Protein AF-A0AAP5Z3I8-F1 (afdb_monomer_lite)

Secondary structure (DSSP, 8-state):
--STT-SSPPP------TTSHHHHHHHIIIIIT-TTTS--TTHHHHHHHHHHHHHHHHHH---TTHHHHHHHHHHHHHHHHHHHHHT--HHHHHHHT-HHHHHHHHHHHHTTTT-HHHHHHHHHHHHHHT-EEEEEETTEEEEE--TT-SSS--TT--TT-EEEE-

Foldseek 3Di:
DPDPPDPDDDDDDQDDDPLALSVLVVLLCCQLQVVPVDPRPCVVVLCVVCVVVSVVCNVVSDCVCSVVSSVVSNVVSVVVVVVVVVVDPVVCVCVVVVPPNVVVVVVVVVVCPPPCVVVVVVVVVLVVQPWDWDDPPPQKIWTADDPPGPDPDDPPADNNTDIDGD

Radius of gyration: 27.54 Å; chains: 1; bounding box: 55×42×66 Å

pLDDT: mean 93.04, std 3.9, range [75.56, 98.31]

Sequence (166 aa):
LDRIGQNRDIDIHVPYLKGTSQAILARWFDEGLNAFAETCPTGRAVYDKYSDALIEILASGDTSTLDEIIEESAKLNKELKSQLEQGRDRLLEMHSNGGEKAQQIVAEIAGKDGDTNLVSFALSLFDTIGLNQDDKGENAIVVTPSEHMMVPSYPGLPYEGATITF

Structure (mmCIF, N/CA/C/O backbone):
data_AF-A0AAP5Z3I8-F1
#
_entry.id   AF-A0AAP5Z3I8-F1
#
loop_
_atom_site.group_PDB
_atom_site.id
_atom_site.type_symbol
_atom_site.label_atom_id
_atom_site.label_alt_id
_atom_site.label_comp_id
_atom_site.label_asym_id
_atom_site.label_entity_id
_atom_site.label_seq_id
_atom_site.pdbx_PDB_ins_code
_atom_site.Cartn_x
_atom_site.Cartn_y
_atom_site.Cartn_z
_atom_site.occupancy
_atom_site.B_iso_or_equiv
_atom_site.auth_seq_id
_atom_site.auth_comp_id
_atom_site.auth_asym_id
_atom_site.auth_atom_id
_atom_site.pdbx_PDB_model_num
ATOM 1 N N . LEU A 1 1 ? 1.072 -3.831 -0.791 1.00 84.00 1 LEU A N 1
ATOM 2 C CA . LEU A 1 1 ? -0.027 -4.214 -1.699 1.00 84.00 1 LEU A CA 1
ATOM 3 C C . LEU A 1 1 ? -0.864 -2.991 -2.025 1.00 84.00 1 LEU A C 1
ATOM 5 O O . LEU A 1 1 ? -1.013 -2.723 -3.202 1.00 84.00 1 LEU A O 1
ATOM 9 N N . ASP A 1 2 ? -1.288 -2.209 -1.025 1.00 90.75 2 ASP A N 1
ATOM 10 C CA . ASP A 1 2 ? -2.003 -0.938 -1.227 1.00 90.75 2 ASP A CA 1
ATOM 11 C C . ASP A 1 2 ? -1.121 0.134 -1.896 1.00 90.75 2 ASP A C 1
ATOM 13 O O . ASP A 1 2 ? -0.375 0.866 -1.243 1.00 90.75 2 ASP A O 1
ATOM 17 N N . ARG A 1 3 ? -1.091 0.109 -3.230 1.00 92.62 3 ARG A N 1
ATOM 18 C CA . ARG A 1 3 ? -0.355 1.022 -4.110 1.00 92.62 3 ARG A CA 1
ATOM 19 C C . ARG A 1 3 ? -1.107 1.134 -5.433 1.00 92.62 3 ARG A C 1
ATOM 21 O O . ARG A 1 3 ? -1.684 0.157 -5.904 1.00 92.62 3 ARG A O 1
ATOM 28 N N . ILE A 1 4 ? -1.027 2.298 -6.072 1.00 90.19 4 ILE A N 1
ATOM 29 C CA . ILE A 1 4 ? -1.514 2.484 -7.445 1.00 90.19 4 ILE A CA 1
ATOM 30 C C . ILE A 1 4 ? -0.780 1.504 -8.379 1.00 90.19 4 ILE A C 1
ATOM 32 O O . ILE A 1 4 ? 0.427 1.301 -8.235 1.00 90.19 4 ILE A O 1
ATOM 36 N N . GLY A 1 5 ? -1.511 0.896 -9.321 1.00 91.00 5 GLY A N 1
ATOM 37 C CA . GLY A 1 5 ? -0.972 -0.063 -10.296 1.00 91.00 5 GLY A CA 1
ATOM 38 C C . GLY A 1 5 ? -1.220 -1.541 -9.969 1.00 91.00 5 GLY A C 1
ATOM 39 O O . GLY A 1 5 ? -0.671 -2.408 -10.640 1.00 91.00 5 GLY A O 1
ATOM 40 N N . GLN A 1 6 ? -2.026 -1.855 -8.949 1.00 92.44 6 GLN A N 1
ATOM 41 C CA . GLN A 1 6 ? -2.523 -3.221 -8.746 1.00 92.44 6 GLN A CA 1
ATOM 42 C C . GLN A 1 6 ? -3.637 -3.561 -9.746 1.00 92.44 6 GLN A C 1
ATOM 44 O O . GLN A 1 6 ? -4.442 -2.709 -10.108 1.00 92.44 6 GLN A O 1
ATOM 49 N N . ASN A 1 7 ? -3.709 -4.832 -10.149 1.00 92.94 7 ASN A N 1
ATOM 50 C CA . ASN A 1 7 ? -4.704 -5.314 -11.117 1.00 92.94 7 ASN A CA 1
ATOM 51 C C . ASN A 1 7 ? -6.069 -5.640 -10.494 1.00 92.94 7 ASN A C 1
ATOM 53 O O . ASN A 1 7 ? -7.045 -5.822 -11.217 1.00 92.94 7 ASN A O 1
ATOM 57 N N . ARG A 1 8 ? -6.123 -5.822 -9.173 1.00 94.38 8 ARG A N 1
ATOM 58 C CA . ARG A 1 8 ? -7.314 -6.244 -8.430 1.00 94.38 8 ARG A CA 1
ATOM 59 C C . ARG A 1 8 ? -7.314 -5.608 -7.048 1.00 94.38 8 ARG A C 1
ATOM 61 O O . ARG A 1 8 ? -6.255 -5.211 -6.556 1.00 94.38 8 ARG A O 1
ATOM 68 N N . ASP A 1 9 ? -8.490 -5.597 -6.439 1.00 94.19 9 ASP A N 1
ATOM 69 C CA . ASP A 1 9 ? -8.661 -5.266 -5.030 1.00 94.19 9 ASP A CA 1
ATOM 70 C C . ASP A 1 9 ? -7.890 -6.248 -4.132 1.00 94.19 9 ASP A C 1
ATOM 72 O O . ASP A 1 9 ? -7.483 -7.339 -4.551 1.00 94.19 9 ASP A O 1
ATOM 76 N N . ILE A 1 10 ? -7.650 -5.829 -2.891 1.00 93.25 10 ILE A N 1
ATOM 77 C CA . ILE A 1 10 ? -6.856 -6.578 -1.919 1.00 93.25 10 ILE A CA 1
ATOM 78 C C . ILE A 1 10 ? -7.796 -7.306 -0.965 1.00 93.25 10 ILE A C 1
ATOM 80 O O . ILE A 1 10 ? -8.488 -6.677 -0.170 1.00 93.25 10 ILE A O 1
ATOM 84 N N . ASP A 1 11 ? -7.738 -8.634 -0.983 1.00 94.69 11 ASP A N 1
ATOM 85 C CA . ASP A 1 11 ? -8.387 -9.467 0.024 1.00 94.69 11 ASP A CA 1
ATOM 86 C C . ASP A 1 11 ? -7.446 -9.673 1.218 1.00 94.69 11 ASP A C 1
ATOM 88 O O . ASP A 1 11 ? -6.365 -10.260 1.092 1.00 94.69 11 ASP A O 1
ATOM 92 N N . ILE A 1 12 ? -7.849 -9.192 2.396 1.00 95.38 12 ILE A N 1
ATOM 93 C CA . ILE A 1 12 ? -7.096 -9.376 3.641 1.00 95.38 12 ILE A CA 1
ATOM 94 C C . ILE A 1 12 ? -7.777 -10.457 4.479 1.00 95.38 12 ILE A C 1
ATOM 96 O O . ILE A 1 12 ? -8.885 -10.281 4.979 1.00 95.38 12 ILE A O 1
ATOM 100 N N . HIS A 1 13 ? -7.085 -11.578 4.676 1.00 96.25 13 HIS A N 1
ATOM 101 C CA . HIS A 1 13 ? -7.525 -12.643 5.574 1.00 96.25 13 HIS A CA 1
ATOM 102 C C . HIS A 1 13 ? -6.783 -12.543 6.909 1.00 96.25 13 HIS A C 1
ATOM 104 O O . HIS A 1 13 ? -5.559 -12.666 6.946 1.00 96.25 13 HIS A O 1
ATOM 110 N N . VAL A 1 14 ? -7.524 -12.370 8.009 1.00 96.06 14 VAL A N 1
ATOM 111 C CA . VAL A 1 14 ? -6.965 -12.228 9.367 1.00 96.06 14 VAL A CA 1
ATOM 112 C C . VAL A 1 14 ? -7.370 -13.430 10.236 1.00 96.06 14 VAL A C 1
ATOM 114 O O . VAL A 1 14 ? -8.315 -13.340 11.019 1.00 96.06 14 VAL A O 1
ATOM 117 N N . PRO A 1 15 ? -6.717 -14.601 10.099 1.00 96.44 15 PRO A N 1
ATOM 118 C CA . PRO A 1 15 ? -6.993 -15.744 10.961 1.00 96.44 15 PRO A CA 1
ATOM 119 C C . PRO A 1 15 ? -6.397 -15.528 12.358 1.00 96.44 15 PRO A C 1
ATOM 121 O O . PRO A 1 15 ? -5.208 -15.248 12.502 1.00 96.44 15 PRO A O 1
ATOM 124 N N . TYR A 1 16 ? -7.204 -15.719 13.401 1.00 96.00 16 TYR A N 1
ATOM 125 C CA . TYR A 1 16 ? -6.759 -15.626 14.792 1.00 96.00 16 TYR A CA 1
ATOM 126 C C . TYR A 1 16 ? -7.391 -16.711 15.670 1.00 96.00 16 TYR A C 1
ATOM 128 O O . TYR A 1 16 ? -8.458 -17.256 15.377 1.00 96.00 16 TYR A O 1
ATOM 136 N N . LEU A 1 17 ? -6.724 -17.028 16.781 1.00 96.00 17 LEU A N 1
ATOM 137 C CA . LEU A 1 17 ? -7.223 -17.981 17.770 1.00 96.00 17 LEU A CA 1
ATOM 138 C C . LEU A 1 17 ? -8.256 -17.313 18.682 1.00 96.00 17 LEU A C 1
ATOM 140 O O . LEU A 1 17 ? -8.002 -16.247 19.250 1.00 96.00 17 LEU A O 1
ATOM 144 N N . LYS A 1 18 ? -9.412 -17.961 18.857 1.00 92.31 18 LYS A N 1
ATOM 145 C CA . LYS A 1 18 ? -10.475 -17.486 19.755 1.00 92.31 18 LYS A CA 1
ATOM 146 C C . LYS A 1 18 ? -9.972 -17.403 21.200 1.00 92.31 18 LYS A C 1
ATOM 148 O O . LYS A 1 18 ? -9.233 -18.275 21.642 1.00 92.31 18 LYS A O 1
ATOM 153 N N . GLY A 1 19 ? -10.408 -16.372 21.925 1.00 89.44 19 GLY A N 1
ATOM 154 C CA . GLY A 1 19 ? -10.068 -16.178 23.341 1.00 89.44 19 GLY A CA 1
ATOM 155 C C . GLY A 1 19 ? -8.613 -15.780 23.605 1.00 89.44 19 GLY A C 1
ATOM 156 O O . GLY A 1 19 ? -8.137 -15.944 24.721 1.00 89.44 19 GLY A O 1
ATOM 157 N N . THR A 1 20 ? -7.894 -15.290 22.592 1.00 93.44 20 THR A N 1
ATOM 158 C CA . THR A 1 20 ? -6.508 -14.823 22.740 1.00 93.44 20 THR A CA 1
ATOM 159 C C . THR A 1 20 ? -6.408 -13.312 22.578 1.00 93.44 20 THR A C 1
ATOM 161 O O . THR A 1 20 ? -7.282 -12.682 21.981 1.00 93.44 20 THR A O 1
ATOM 164 N N . SER A 1 21 ? -5.291 -12.732 23.016 1.00 94.81 21 SER A N 1
ATOM 165 C CA . SER A 1 21 ? -4.968 -11.318 22.799 1.00 94.81 21 SER A CA 1
ATOM 166 C C . SER A 1 21 ? -4.999 -10.926 21.311 1.00 94.81 21 SER A C 1
ATOM 168 O O . SER A 1 21 ? -5.347 -9.799 20.983 1.00 94.81 21 SER A O 1
ATOM 170 N N . GLN A 1 22 ? -4.722 -11.864 20.393 1.00 95.38 22 GLN A N 1
ATOM 171 C CA . GLN A 1 22 ? -4.843 -11.634 18.947 1.00 95.38 22 GLN A CA 1
ATOM 172 C C . GLN A 1 22 ? -6.299 -11.422 18.510 1.00 95.38 22 GLN A C 1
ATOM 174 O O . GLN A 1 22 ? -6.550 -10.585 17.653 1.00 95.38 22 GLN A O 1
ATOM 179 N N . ALA A 1 23 ? -7.263 -12.124 19.117 1.00 95.88 23 ALA A N 1
ATOM 180 C CA . ALA A 1 23 ? -8.685 -11.897 18.847 1.00 95.88 23 ALA A CA 1
ATOM 181 C C . ALA A 1 23 ? -9.133 -10.504 19.310 1.00 95.88 23 ALA A C 1
ATOM 183 O O . ALA A 1 23 ? -9.889 -9.836 18.612 1.00 95.88 23 ALA A O 1
ATOM 184 N N . ILE A 1 24 ? -8.638 -10.060 20.468 1.00 96.56 24 ILE A N 1
ATOM 185 C CA . ILE A 1 24 ? -8.925 -8.734 21.031 1.00 96.56 24 ILE A CA 1
ATOM 186 C C . ILE A 1 24 ? -8.343 -7.640 20.127 1.00 96.56 24 ILE A C 1
ATOM 188 O O . ILE A 1 24 ? -9.052 -6.711 19.748 1.00 96.56 24 ILE A O 1
ATOM 192 N N . LEU A 1 25 ? -7.075 -7.781 19.721 1.00 96.69 25 LEU A N 1
ATOM 193 C CA . LEU A 1 25 ? -6.428 -6.846 18.799 1.00 96.69 25 LEU A CA 1
ATOM 194 C C . LEU A 1 25 ? -7.112 -6.815 17.435 1.00 96.69 25 LEU A C 1
ATOM 196 O O . LEU A 1 25 ? -7.328 -5.730 16.910 1.00 96.69 25 LEU A O 1
ATOM 200 N N . ALA A 1 26 ? -7.471 -7.972 16.872 1.00 97.12 26 ALA A N 1
ATOM 201 C CA . ALA A 1 26 ? -8.159 -8.038 15.586 1.00 97.12 26 ALA A CA 1
ATOM 202 C C . ALA A 1 26 ? -9.468 -7.239 15.618 1.00 97.12 26 ALA A C 1
ATOM 204 O O . ALA A 1 26 ? -9.686 -6.408 14.741 1.00 97.12 26 ALA A O 1
ATOM 205 N N . ARG A 1 27 ? -10.278 -7.416 16.672 1.00 97.00 27 ARG A N 1
ATOM 206 C CA . ARG A 1 27 ? -11.498 -6.625 16.874 1.00 97.00 27 ARG A CA 1
ATOM 207 C C . ARG A 1 27 ? -11.208 -5.136 17.006 1.00 97.00 27 ARG A C 1
ATOM 209 O O . ARG A 1 27 ? -11.843 -4.335 16.339 1.00 97.00 27 ARG A O 1
ATOM 216 N N . TRP A 1 28 ? -10.236 -4.744 17.827 1.00 97.56 28 TRP A N 1
ATOM 217 C CA . TRP A 1 28 ? -9.943 -3.324 18.036 1.00 97.56 28 TRP A CA 1
ATOM 218 C C . TRP A 1 28 ? -9.377 -2.632 16.782 1.00 97.56 28 TRP A C 1
ATOM 220 O O . TRP A 1 28 ? -9.782 -1.514 16.461 1.00 97.56 28 TRP A O 1
ATOM 230 N N . PHE A 1 29 ? -8.495 -3.299 16.030 1.00 97.38 29 PHE A N 1
ATOM 231 C CA . PHE A 1 29 ? -7.983 -2.786 14.755 1.00 97.38 29 PHE A CA 1
ATOM 232 C C . PHE A 1 29 ? -9.077 -2.650 13.691 1.00 97.38 29 PHE A C 1
ATOM 234 O O . PHE A 1 29 ? -9.048 -1.692 12.919 1.00 97.38 29 PHE A O 1
ATOM 241 N N . ASP A 1 30 ? -10.031 -3.576 13.646 1.00 97.31 30 ASP A N 1
ATOM 242 C CA . ASP A 1 30 ? -11.130 -3.542 12.682 1.00 97.31 30 ASP A CA 1
ATOM 243 C C . ASP A 1 30 ? -12.240 -2.576 13.123 1.00 97.31 30 ASP A C 1
ATOM 245 O O . ASP A 1 30 ? -12.444 -1.521 12.531 1.00 97.31 30 ASP A O 1
ATOM 249 N N . GLU A 1 31 ? -12.899 -2.868 14.238 1.00 97.56 31 GLU A N 1
ATOM 250 C CA . GLU A 1 31 ? -14.090 -2.158 14.706 1.00 97.56 31 GLU A CA 1
ATOM 251 C C . GLU A 1 31 ? -13.751 -0.763 15.264 1.00 97.56 31 GLU A C 1
ATOM 253 O O . GLU A 1 31 ? -14.500 0.193 15.064 1.00 97.56 31 GLU A O 1
ATOM 258 N N . GLY A 1 32 ? -12.609 -0.625 15.947 1.00 96.94 32 GLY A N 1
ATOM 259 C CA . GLY A 1 32 ? -12.179 0.639 16.552 1.00 96.94 32 GLY A CA 1
ATOM 260 C C . GLY A 1 32 ? -11.468 1.568 15.566 1.00 96.94 32 GLY A C 1
ATOM 261 O O . GLY A 1 32 ? -11.699 2.779 15.550 1.00 96.94 32 GLY A O 1
ATOM 262 N N . LEU A 1 33 ? -10.587 1.019 14.726 1.00 96.81 33 LEU A N 1
ATOM 263 C CA . LEU A 1 33 ? -9.723 1.817 13.848 1.00 96.81 33 LEU A CA 1
ATOM 264 C C . LEU A 1 33 ? -10.084 1.747 12.359 1.00 96.81 33 LEU A C 1
ATOM 266 O O . LEU A 1 33 ? -9.684 2.646 11.608 1.00 96.81 33 LEU A O 1
ATOM 270 N N . ASN A 1 34 ? -10.838 0.731 11.933 1.00 95.94 34 ASN A N 1
ATOM 271 C CA . ASN A 1 34 ? -11.026 0.353 10.532 1.00 95.94 34 ASN A CA 1
ATOM 272 C C . ASN A 1 34 ? -9.691 0.260 9.769 1.00 95.94 34 ASN A C 1
ATOM 274 O O . ASN A 1 34 ? -9.542 0.778 8.663 1.00 95.94 34 ASN A O 1
ATOM 278 N N . ALA A 1 35 ? -8.676 -0.324 10.412 1.00 95.44 35 ALA A N 1
ATOM 279 C CA . ALA A 1 35 ? -7.293 -0.294 9.940 1.00 95.44 35 ALA A CA 1
ATOM 280 C C . ALA A 1 35 ? -6.980 -1.336 8.855 1.00 95.44 35 ALA A C 1
ATOM 282 O O . ALA A 1 35 ? -5.915 -1.271 8.244 1.00 95.44 35 ALA A O 1
ATOM 283 N N . PHE A 1 36 ? -7.873 -2.306 8.630 1.00 94.94 36 PHE A N 1
ATOM 284 C CA . PHE A 1 36 ? -7.7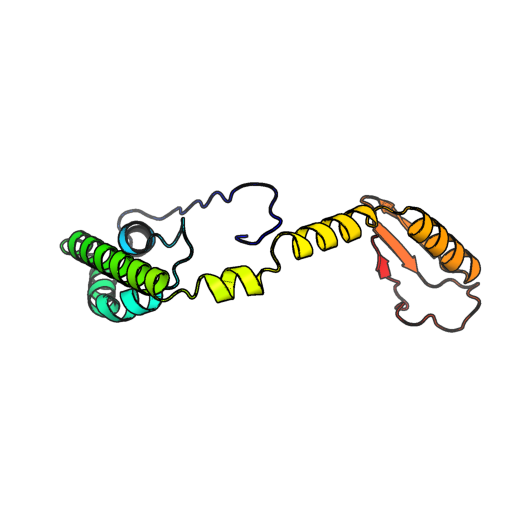07 -3.301 7.570 1.00 94.94 36 PHE A CA 1
ATOM 285 C C . PHE A 1 36 ? -8.281 -2.821 6.236 1.00 94.94 36 PHE A C 1
ATOM 287 O O . PHE A 1 36 ? -7.641 -3.007 5.206 1.00 94.94 36 PHE A O 1
ATOM 294 N N . ALA A 1 37 ? -9.464 -2.201 6.245 1.00 92.81 37 ALA A N 1
ATOM 295 C CA . ALA A 1 37 ? -10.129 -1.772 5.016 1.00 92.81 37 ALA A CA 1
ATOM 296 C C . ALA A 1 37 ? -9.685 -0.381 4.537 1.00 92.81 37 ALA A C 1
ATOM 298 O O . ALA A 1 37 ? -9.796 -0.077 3.351 1.00 92.81 37 ALA A O 1
ATOM 299 N N . GLU A 1 38 ? -9.188 0.471 5.437 1.00 91.56 38 GLU A N 1
ATOM 300 C CA . GLU A 1 38 ? -8.795 1.841 5.116 1.00 91.56 38 GLU A CA 1
ATOM 301 C C . GLU A 1 38 ? -7.386 2.171 5.606 1.00 91.56 38 GLU A C 1
ATOM 303 O O . GLU A 1 38 ? -6.877 1.624 6.587 1.00 91.56 38 GLU A O 1
ATOM 308 N N . THR A 1 39 ? -6.778 3.175 4.970 1.00 88.50 39 THR A N 1
ATOM 309 C CA . THR A 1 39 ? -5.611 3.832 5.560 1.00 88.50 39 THR A CA 1
ATOM 310 C C . THR A 1 39 ? -6.004 4.468 6.899 1.00 88.50 39 THR A C 1
ATOM 312 O O . THR A 1 39 ? -7.042 5.120 7.028 1.00 88.50 39 THR A O 1
ATOM 315 N N . CYS A 1 40 ? -5.173 4.268 7.925 1.00 87.69 40 CYS A N 1
ATOM 316 C CA . CYS A 1 40 ? -5.466 4.686 9.298 1.00 87.69 40 CYS A CA 1
ATOM 317 C C . CYS A 1 40 ? -4.493 5.785 9.778 1.00 87.69 40 CYS A C 1
ATOM 319 O O . CYS A 1 40 ? -3.642 5.531 10.635 1.00 87.69 40 CYS A O 1
ATOM 321 N N . PRO A 1 41 ? -4.579 7.023 9.246 1.00 90.56 41 PRO A N 1
ATOM 322 C CA . PRO A 1 41 ? -3.672 8.114 9.627 1.00 90.56 41 PRO A CA 1
ATOM 323 C C . PRO A 1 41 ? -3.862 8.572 11.084 1.00 90.56 41 PRO A C 1
ATOM 325 O O . PRO A 1 41 ? -2.976 9.178 11.679 1.00 90.56 41 PRO A O 1
ATOM 328 N N . THR A 1 42 ? -5.015 8.263 11.671 1.00 94.81 42 THR A N 1
ATOM 329 C CA . THR A 1 42 ? -5.444 8.614 13.031 1.00 94.81 42 THR A CA 1
ATOM 330 C C . THR A 1 42 ? -5.101 7.544 14.066 1.00 94.81 42 THR A C 1
ATOM 332 O O . THR A 1 42 ? -5.188 7.811 15.266 1.00 94.81 42 THR A O 1
ATOM 335 N N . GLY A 1 43 ? -4.687 6.347 13.631 1.00 93.88 43 GLY A N 1
ATOM 336 C CA . GLY A 1 43 ? -4.523 5.181 14.501 1.00 93.88 43 GLY A CA 1
ATOM 337 C C . GLY A 1 43 ? -3.575 5.424 15.670 1.00 93.88 43 GLY A C 1
ATOM 338 O O . GLY A 1 43 ? -3.854 4.987 16.782 1.00 93.88 43 GLY A O 1
ATOM 339 N N . ARG A 1 44 ? -2.502 6.198 15.460 1.00 94.44 44 ARG A N 1
ATOM 340 C CA . ARG A 1 44 ? -1.557 6.532 16.533 1.00 94.44 44 ARG A CA 1
ATOM 341 C C . ARG A 1 44 ? -2.188 7.385 17.634 1.00 94.44 44 ARG A C 1
ATOM 343 O O . ARG A 1 44 ? -1.993 7.084 18.801 1.00 94.44 44 ARG A O 1
ATOM 350 N N . ALA A 1 45 ? -2.959 8.407 17.273 1.00 96.06 45 ALA A N 1
ATOM 351 C CA . ALA A 1 45 ? -3.603 9.284 18.248 1.00 96.06 45 ALA A CA 1
ATOM 352 C C . ALA A 1 45 ? -4.686 8.547 19.053 1.00 96.06 45 ALA A C 1
ATOM 354 O O . ALA A 1 45 ? -4.832 8.776 20.252 1.00 96.06 45 ALA A O 1
ATOM 355 N N . VAL A 1 46 ? -5.425 7.640 18.404 1.00 97.25 46 VAL A N 1
ATOM 356 C CA . VAL A 1 46 ? -6.398 6.779 19.092 1.00 97.25 46 VAL A CA 1
ATOM 357 C C . VAL A 1 46 ? -5.679 5.796 20.017 1.00 97.25 46 VAL A C 1
ATOM 359 O O . VAL A 1 46 ? -6.068 5.659 21.175 1.00 97.25 46 VAL A O 1
ATOM 362 N N . TYR A 1 47 ? -4.597 5.173 19.541 1.00 96.44 47 TYR A N 1
ATOM 363 C CA . TYR A 1 47 ? -3.755 4.293 20.348 1.00 96.44 47 TYR A CA 1
ATOM 364 C C . TYR A 1 47 ? -3.218 5.010 21.586 1.00 96.44 47 TYR A C 1
ATOM 366 O O . TYR A 1 47 ? -3.457 4.538 22.685 1.00 96.44 47 TYR A O 1
ATOM 374 N N . ASP A 1 48 ? -2.578 6.172 21.438 1.00 97.00 48 ASP A N 1
ATOM 375 C CA . ASP A 1 48 ? -1.979 6.899 22.565 1.00 97.00 48 ASP A CA 1
ATOM 376 C C . ASP A 1 48 ? -3.017 7.277 23.647 1.00 97.00 48 ASP A C 1
ATOM 378 O O . ASP A 1 48 ? -2.657 7.459 24.807 1.00 97.00 48 ASP A O 1
ATOM 382 N N .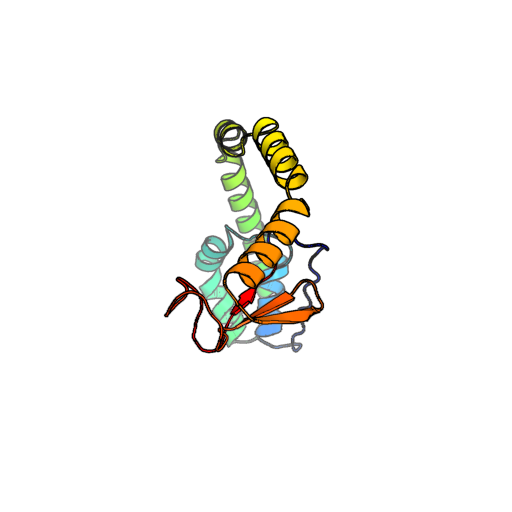 LYS A 1 49 ? -4.308 7.386 23.293 1.00 97.25 49 LYS A N 1
ATOM 383 C CA . LYS A 1 49 ? -5.387 7.664 24.252 1.00 97.25 49 LYS A CA 1
ATOM 384 C C . LYS A 1 49 ? -5.914 6.413 24.961 1.00 97.25 49 LYS A C 1
ATOM 386 O O . LYS A 1 49 ? -6.251 6.493 26.139 1.00 97.25 49 LYS A O 1
ATOM 391 N N . TYR A 1 50 ? -6.047 5.292 24.251 1.00 96.88 50 TYR A N 1
ATOM 392 C CA . TYR A 1 50 ? -6.713 4.084 24.762 1.00 96.88 50 TYR A CA 1
ATOM 393 C C . TYR A 1 50 ? -5.751 2.913 25.038 1.00 96.88 50 TYR A C 1
ATOM 395 O O . TYR A 1 50 ? -6.197 1.864 25.503 1.00 96.88 50 TYR A O 1
ATOM 403 N N . SER A 1 51 ? -4.444 3.070 24.791 1.00 95.12 51 SER A N 1
ATOM 404 C CA . SER A 1 51 ? -3.447 1.996 24.898 1.00 95.12 51 SER A CA 1
ATOM 405 C C . SER A 1 51 ? -3.372 1.389 26.286 1.00 95.12 51 SER A C 1
ATOM 407 O O . SER A 1 51 ? -3.264 0.175 26.391 1.00 95.12 51 SER A O 1
ATOM 409 N N . ASP A 1 52 ? -3.444 2.199 27.340 1.00 96.31 52 ASP A N 1
ATOM 410 C CA . ASP A 1 52 ? -3.277 1.709 28.711 1.00 96.31 52 ASP A CA 1
ATOM 411 C C . ASP A 1 52 ? -4.416 0.752 29.091 1.00 96.31 52 ASP A C 1
ATOM 413 O O . ASP A 1 52 ? -4.166 -0.370 29.533 1.00 96.31 52 ASP A O 1
ATOM 417 N N . ALA A 1 53 ? -5.661 1.150 28.808 1.00 95.38 53 ALA A N 1
ATOM 418 C CA . ALA A 1 53 ? -6.840 0.310 29.012 1.00 95.38 53 ALA A CA 1
ATOM 419 C C . ALA A 1 53 ? -6.816 -0.934 28.111 1.00 95.38 53 ALA A C 1
ATOM 421 O O . ALA A 1 53 ? -7.106 -2.042 28.560 1.00 95.38 53 ALA A O 1
ATOM 422 N N . LEU A 1 54 ? -6.419 -0.780 26.842 1.00 95.62 54 LEU A N 1
ATOM 423 C CA . LEU A 1 54 ? -6.300 -1.908 25.921 1.00 95.62 54 LEU A CA 1
ATOM 424 C C . LEU A 1 54 ? -5.244 -2.915 26.403 1.00 95.62 54 LEU A C 1
ATOM 426 O O . LEU A 1 54 ? -5.499 -4.115 26.386 1.00 95.62 54 LEU A O 1
ATOM 430 N N . ILE A 1 55 ? -4.078 -2.457 26.864 1.00 96.12 55 ILE A N 1
ATOM 431 C CA . ILE A 1 55 ? -3.008 -3.320 27.383 1.00 96.12 55 ILE A CA 1
ATOM 432 C C . ILE A 1 55 ? -3.481 -4.097 28.617 1.00 96.12 55 ILE A C 1
ATOM 434 O O . ILE A 1 55 ? -3.165 -5.282 28.735 1.00 96.12 55 ILE A O 1
ATOM 438 N N . GLU A 1 56 ? -4.269 -3.484 29.501 1.00 95.62 56 GLU A N 1
ATOM 439 C CA . GLU A 1 56 ? -4.856 -4.168 30.660 1.00 95.62 56 GLU A CA 1
ATOM 440 C C . GLU A 1 56 ? -5.817 -5.297 30.244 1.00 95.62 56 GLU A C 1
ATOM 442 O O . GLU A 1 56 ? -5.722 -6.415 30.760 1.00 95.62 56 GLU A O 1
ATOM 447 N N . ILE A 1 57 ? -6.676 -5.054 29.249 1.00 95.31 57 ILE A N 1
ATOM 448 C CA . ILE A 1 57 ? -7.559 -6.073 28.652 1.00 95.31 57 ILE A CA 1
ATOM 449 C C . ILE A 1 57 ? -6.719 -7.201 28.030 1.00 95.31 57 ILE A C 1
ATOM 451 O O . ILE A 1 57 ? -7.000 -8.382 28.236 1.00 95.31 57 ILE A O 1
ATOM 455 N N . LEU A 1 58 ? -5.651 -6.869 27.295 1.00 95.00 58 LEU A N 1
ATOM 456 C CA . LEU A 1 58 ? -4.780 -7.868 26.663 1.00 95.00 58 LEU A CA 1
ATOM 457 C C . LEU A 1 58 ? -4.027 -8.730 27.682 1.00 95.00 58 LEU A C 1
ATOM 459 O O . LEU A 1 58 ? -3.790 -9.908 27.402 1.00 95.00 58 LEU A O 1
ATOM 463 N N . ALA A 1 59 ? -3.632 -8.149 28.819 1.00 94.12 59 ALA A N 1
ATOM 464 C CA . ALA A 1 59 ? -2.880 -8.822 29.874 1.00 94.12 59 ALA A CA 1
ATOM 465 C C . ALA A 1 59 ? -3.772 -9.680 30.781 1.00 94.12 59 ALA A C 1
ATOM 467 O O . ALA A 1 59 ? -3.374 -10.778 31.171 1.00 94.12 59 ALA A O 1
ATOM 468 N N . SER A 1 60 ? -4.968 -9.191 31.115 1.00 92.88 60 SER A N 1
ATOM 469 C CA . SER A 1 60 ? -5.934 -9.910 31.952 1.00 92.88 60 SER A CA 1
ATOM 470 C C . SER A 1 60 ? -6.725 -10.963 31.173 1.00 92.88 60 SER A C 1
ATOM 472 O O . SER A 1 60 ? -7.123 -11.980 31.740 1.00 92.88 60 SER A O 1
ATOM 474 N N . GLY A 1 61 ? -6.959 -10.727 29.878 1.00 89.25 61 GLY A N 1
ATOM 475 C CA . GLY A 1 61 ? -7.893 -11.500 29.063 1.00 89.25 61 GLY A CA 1
ATOM 476 C C . GLY A 1 61 ? -9.366 -11.238 29.400 1.00 89.25 61 GLY A C 1
ATOM 477 O O . GLY A 1 61 ? -10.234 -11.879 28.805 1.00 89.25 61 GLY A O 1
ATOM 478 N N . ASP A 1 62 ? -9.663 -10.319 30.327 1.00 91.75 62 ASP A N 1
ATOM 479 C CA . ASP A 1 62 ? -11.031 -9.903 30.621 1.00 91.75 62 ASP A CA 1
ATOM 480 C C . ASP A 1 62 ? -11.514 -8.936 29.539 1.00 91.75 62 ASP A C 1
ATOM 482 O O . ASP A 1 62 ? -10.929 -7.883 29.311 1.00 91.75 62 ASP A O 1
ATOM 486 N N . THR A 1 63 ? -12.595 -9.312 28.861 1.00 91.81 63 THR A N 1
ATOM 487 C CA . THR A 1 63 ? -13.171 -8.559 27.737 1.00 91.81 63 THR A CA 1
ATOM 488 C C . THR A 1 63 ? -14.412 -7.766 28.134 1.00 91.81 63 THR A C 1
ATOM 490 O O . THR A 1 63 ? -15.067 -7.197 27.266 1.00 91.81 63 THR A O 1
ATOM 493 N N . SER A 1 64 ? -14.725 -7.692 29.432 1.00 93.88 64 SER A N 1
ATOM 494 C CA . SER A 1 64 ? -15.898 -6.994 29.969 1.00 93.88 64 SER A CA 1
ATOM 495 C C . SER A 1 64 ? -16.016 -5.532 29.519 1.00 93.88 64 SER A C 1
ATOM 497 O O . SER A 1 64 ? -17.122 -5.062 29.269 1.00 93.88 64 SER A O 1
ATOM 499 N N . THR A 1 65 ? -14.889 -4.836 29.360 1.00 94.50 65 THR A N 1
ATOM 500 C CA . THR A 1 65 ? -14.812 -3.427 28.930 1.00 94.50 65 THR A CA 1
ATOM 501 C C . THR A 1 65 ? -14.371 -3.254 27.472 1.00 94.50 65 THR A C 1
ATOM 503 O O . THR A 1 65 ? -14.233 -2.128 26.995 1.00 94.50 6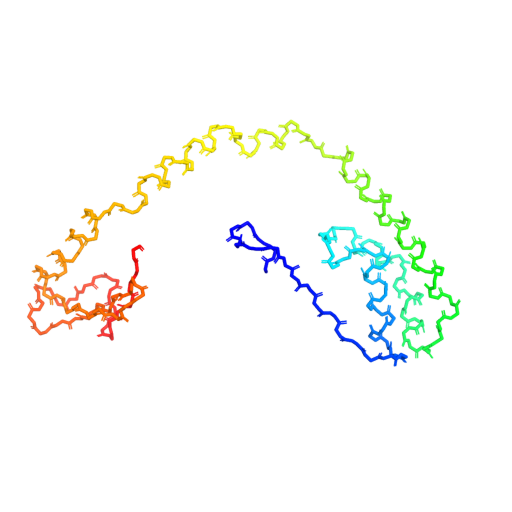5 THR A O 1
ATOM 506 N N . LEU A 1 66 ? -14.148 -4.349 26.733 1.00 95.81 66 LEU A N 1
ATOM 507 C CA . LEU A 1 66 ? -13.610 -4.292 25.371 1.00 95.81 66 LEU A CA 1
ATOM 508 C C . LEU A 1 66 ? -14.540 -3.546 24.410 1.00 95.81 66 LEU A C 1
ATOM 510 O O . LEU A 1 66 ? -14.069 -2.711 23.642 1.00 95.81 66 LEU A O 1
ATOM 514 N N . ASP A 1 67 ? -15.841 -3.832 24.459 1.00 97.56 67 ASP A N 1
ATOM 515 C CA . ASP A 1 67 ? -16.811 -3.212 23.551 1.00 97.56 67 ASP A CA 1
ATOM 516 C C . ASP A 1 67 ? -16.902 -1.691 23.784 1.00 97.56 67 ASP A C 1
ATOM 518 O O . ASP A 1 67 ? -16.927 -0.925 22.825 1.00 97.56 67 ASP A O 1
ATOM 522 N N . GLU A 1 68 ? -16.817 -1.237 25.039 1.00 97.19 68 GLU A N 1
ATOM 523 C CA . GLU A 1 68 ? -16.777 0.193 25.382 1.00 97.19 68 GLU A CA 1
ATOM 524 C C . GLU A 1 68 ? -15.521 0.877 24.817 1.00 97.19 68 GLU A C 1
ATOM 526 O O . GLU A 1 68 ? -15.606 1.939 24.194 1.00 97.19 68 GLU A O 1
ATOM 531 N N . ILE A 1 69 ? -14.348 0.250 24.970 1.00 97.25 69 ILE A N 1
ATOM 532 C CA . ILE A 1 69 ? -13.093 0.773 24.411 1.00 97.25 69 ILE A CA 1
ATOM 533 C C . ILE A 1 69 ? -13.145 0.819 22.882 1.00 97.25 69 ILE A C 1
ATOM 535 O O . ILE A 1 69 ? -12.649 1.781 22.290 1.00 97.25 69 ILE A O 1
ATOM 539 N N . ILE A 1 70 ? -13.741 -0.183 22.232 1.00 98.31 70 ILE A N 1
ATOM 540 C CA . ILE A 1 70 ? -13.924 -0.213 20.777 1.00 98.31 70 ILE A CA 1
ATOM 541 C C . ILE A 1 70 ? -14.830 0.936 20.325 1.00 98.31 70 ILE A C 1
ATOM 543 O O . ILE A 1 70 ? -14.440 1.686 19.429 1.00 98.31 70 ILE A O 1
ATOM 547 N N . GLU A 1 71 ? -15.991 1.119 20.956 1.00 98.31 71 GLU A N 1
ATOM 548 C CA . GLU A 1 71 ? -16.939 2.183 20.606 1.00 98.31 71 GLU A CA 1
ATOM 549 C C . GLU A 1 71 ? -16.324 3.579 20.770 1.00 98.31 71 GLU A C 1
ATOM 551 O O . GLU A 1 71 ? -16.411 4.424 19.872 1.00 98.31 71 GLU A O 1
ATOM 556 N N . GLU A 1 72 ? -15.637 3.819 21.887 1.00 98.06 72 GLU A N 1
ATOM 557 C CA . GLU A 1 72 ? -14.977 5.096 22.154 1.00 98.06 72 GLU A CA 1
ATOM 558 C C . GLU A 1 72 ? -13.780 5.338 21.218 1.00 98.06 72 GLU A C 1
ATOM 560 O O . GLU A 1 72 ? -13.580 6.461 20.735 1.00 98.06 72 GLU A O 1
ATOM 565 N N . SER A 1 73 ? -13.032 4.283 20.877 1.00 98.00 73 SER A N 1
ATOM 566 C CA . SER A 1 73 ? -11.968 4.342 19.866 1.00 98.00 73 SER A CA 1
ATOM 567 C C . SER A 1 73 ? -12.528 4.688 18.486 1.00 98.00 73 SER A C 1
ATOM 569 O O . SER A 1 73 ? -12.009 5.595 17.835 1.00 98.00 73 SER A O 1
ATOM 571 N N . ALA A 1 74 ? -13.621 4.043 18.066 1.00 98.00 74 ALA A N 1
ATOM 572 C CA . ALA A 1 74 ? -14.285 4.291 16.787 1.00 98.00 74 ALA A CA 1
ATOM 573 C C . ALA A 1 74 ? -14.817 5.724 16.684 1.00 98.00 74 ALA A C 1
ATOM 575 O O . ALA A 1 74 ? -14.658 6.394 15.658 1.00 98.00 74 ALA A O 1
ATOM 576 N N . LYS A 1 75 ? -15.402 6.232 17.771 1.00 98.19 75 LYS A N 1
ATOM 577 C CA . LYS A 1 75 ? -15.891 7.608 17.859 1.00 98.19 75 LYS A CA 1
ATOM 578 C C . LYS A 1 75 ? -14.759 8.622 17.722 1.00 98.19 75 LYS A C 1
ATOM 580 O O . LYS A 1 75 ? -14.876 9.550 16.921 1.00 98.19 75 LYS A O 1
ATOM 585 N N . LEU A 1 76 ? -13.655 8.433 18.449 1.00 97.88 76 LEU A N 1
ATOM 586 C CA . LEU A 1 76 ? -12.488 9.308 18.325 1.00 97.88 76 LEU A CA 1
ATOM 587 C C . LEU A 1 76 ? -11.862 9.217 16.931 1.00 97.88 76 LEU A C 1
ATOM 589 O O . LEU A 1 76 ? -11.528 10.241 16.342 1.00 97.88 76 LEU A O 1
ATOM 593 N N . ASN A 1 77 ? -11.726 8.008 16.393 1.00 97.38 77 ASN A N 1
ATOM 594 C CA . ASN A 1 77 ? -11.196 7.778 15.058 1.00 97.38 77 ASN A CA 1
ATOM 595 C C . ASN A 1 77 ? -11.998 8.553 14.001 1.00 97.38 77 ASN A C 1
ATOM 597 O O . ASN A 1 77 ? -11.425 9.280 13.190 1.00 97.38 77 ASN A O 1
ATOM 601 N N . LYS A 1 78 ? -13.333 8.463 14.055 1.00 96.19 78 LYS A N 1
ATOM 602 C CA . LYS A 1 78 ? -14.238 9.188 13.155 1.00 96.19 78 LYS A CA 1
ATOM 603 C C . LYS A 1 78 ? -14.107 10.705 13.292 1.00 96.19 78 LYS A C 1
ATOM 605 O O . LYS A 1 78 ? -14.075 11.404 12.280 1.00 96.19 78 LYS A O 1
ATOM 610 N N . GLU A 1 79 ? -14.017 11.205 14.520 1.00 96.88 79 GLU A N 1
ATOM 611 C CA . GLU A 1 79 ? -13.839 12.633 14.789 1.00 96.88 79 GLU A CA 1
ATOM 612 C C . GLU A 1 79 ? -12.518 13.150 14.206 1.00 96.88 79 GLU A C 1
ATOM 614 O O . GLU A 1 79 ? -12.507 14.115 13.443 1.00 96.88 79 GLU A O 1
ATOM 619 N N . LEU A 1 80 ? -11.407 12.460 14.476 1.00 96.06 80 LEU A N 1
ATOM 620 C CA . LEU A 1 80 ? -10.093 12.838 13.957 1.00 96.06 80 LEU A CA 1
ATOM 621 C C . LEU A 1 80 ? -10.033 12.755 12.425 1.00 96.06 80 LEU A C 1
ATOM 623 O O . LEU A 1 80 ? -9.472 13.647 11.791 1.00 96.06 80 LEU A O 1
ATOM 627 N N . LYS A 1 81 ? -10.646 11.733 11.811 1.00 94.44 81 LYS A N 1
ATOM 628 C CA . LYS A 1 81 ? -10.760 11.635 10.345 1.00 94.44 81 LYS A CA 1
ATOM 629 C C . LYS A 1 81 ? -11.520 12.834 9.768 1.00 94.44 81 LYS A C 1
ATOM 631 O O . LYS A 1 81 ? -11.071 13.425 8.790 1.00 94.44 81 LYS A O 1
ATOM 636 N N . SER A 1 82 ? -12.628 13.230 10.397 1.00 93.31 82 SER A N 1
ATOM 637 C CA . SER A 1 82 ? -13.406 14.409 9.993 1.00 93.31 82 SER A CA 1
ATOM 638 C C . SER A 1 82 ? -12.584 15.698 10.082 1.00 93.31 82 SER A C 1
ATOM 640 O O . SER A 1 82 ? -12.592 16.501 9.150 1.00 93.31 82 SER A O 1
ATOM 642 N N . GLN A 1 83 ? -11.825 15.881 11.165 1.00 93.44 83 GLN A N 1
ATOM 643 C CA . GLN A 1 83 ? -10.953 17.046 11.341 1.00 93.44 83 GLN A CA 1
ATOM 644 C C . GLN A 1 83 ? -9.837 17.096 10.293 1.00 93.44 83 GLN A C 1
ATOM 646 O O . GLN A 1 83 ? -9.574 18.160 9.735 1.00 93.44 83 GLN A O 1
ATOM 651 N N . LEU A 1 84 ? -9.216 15.952 9.983 1.00 91.00 84 LEU A N 1
ATOM 652 C CA . LEU A 1 84 ? -8.217 15.867 8.918 1.00 91.00 84 LEU A CA 1
ATOM 653 C C . LEU A 1 84 ? -8.819 16.256 7.569 1.00 91.00 84 LEU A C 1
ATOM 655 O O . LEU A 1 84 ? -8.232 17.084 6.883 1.00 91.00 84 LEU A O 1
ATOM 659 N N . GLU A 1 85 ? -9.998 15.732 7.220 1.00 88.31 85 GLU A N 1
ATOM 660 C CA . GLU A 1 85 ? -10.688 16.069 5.968 1.00 88.31 85 GLU A CA 1
ATOM 661 C C . GLU A 1 85 ? -11.068 17.553 5.873 1.00 88.31 85 GLU A C 1
ATOM 663 O O . GLU A 1 85 ? -10.929 18.151 4.806 1.00 88.31 85 GLU A O 1
ATOM 668 N N . GLN A 1 86 ? -11.496 18.169 6.978 1.00 90.00 86 GLN A N 1
ATOM 669 C CA . GLN A 1 86 ? -11.774 19.610 7.042 1.00 90.00 86 GLN A CA 1
ATOM 670 C C . GLN A 1 86 ? -10.501 20.463 6.944 1.00 90.00 86 GLN A C 1
ATOM 672 O O . GLN A 1 86 ? -10.556 21.591 6.460 1.00 90.00 86 GLN A O 1
ATOM 677 N N . GLY A 1 87 ? -9.358 19.927 7.378 1.00 87.38 87 GLY A N 1
ATOM 678 C CA . GLY A 1 87 ? -8.049 20.566 7.260 1.00 87.38 87 GLY A CA 1
ATOM 679 C C . GLY A 1 87 ? -7.411 20.458 5.872 1.00 87.38 87 GLY A C 1
ATOM 680 O O . GLY A 1 87 ? -6.336 21.022 5.664 1.00 87.38 87 GLY A O 1
ATOM 681 N N . ARG A 1 88 ? -8.028 19.743 4.918 1.00 88.38 88 ARG A N 1
ATOM 682 C CA . ARG A 1 88 ? -7.473 19.565 3.566 1.00 88.38 88 ARG A CA 1
ATOM 683 C C . ARG A 1 88 ? -7.647 20.828 2.732 1.00 88.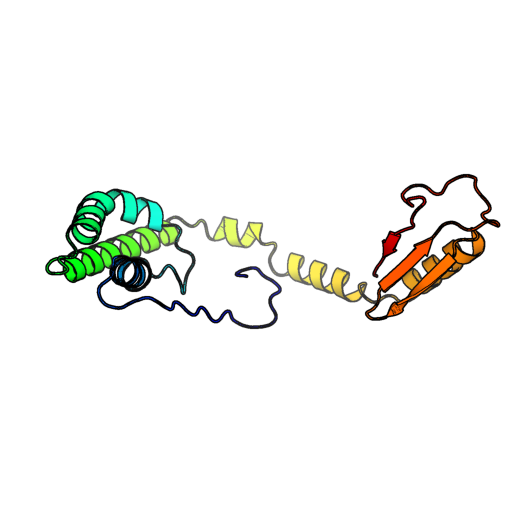38 88 ARG A C 1
ATOM 685 O O . ARG A 1 88 ? -8.764 21.268 2.461 1.00 88.38 88 ARG A O 1
ATOM 692 N N . ASP A 1 89 ? -6.535 21.353 2.229 1.00 89.38 89 ASP A N 1
ATOM 693 C CA . ASP A 1 89 ? -6.552 22.388 1.198 1.00 89.38 89 ASP A CA 1
ATOM 694 C C . ASP A 1 89 ? -6.850 21.755 -0.170 1.00 89.38 89 ASP A C 1
ATOM 696 O O . ASP A 1 89 ? -5.964 21.277 -0.883 1.00 89.38 89 ASP A O 1
ATOM 700 N N . ARG A 1 90 ? -8.134 21.746 -0.540 1.00 84.06 90 ARG A N 1
ATOM 701 C CA . ARG A 1 90 ? -8.609 21.168 -1.806 1.00 84.06 90 ARG A CA 1
ATOM 702 C C . ARG A 1 90 ? -8.010 21.842 -3.038 1.00 84.06 90 ARG A C 1
ATOM 704 O O . ARG A 1 90 ? -7.818 21.170 -4.049 1.00 84.06 90 ARG A O 1
ATOM 711 N N . LEU A 1 91 ? -7.706 23.141 -2.976 1.00 85.06 91 LEU A N 1
ATOM 712 C CA . LEU A 1 91 ? -7.101 23.849 -4.106 1.00 85.06 91 LEU A CA 1
ATOM 713 C C . LEU A 1 91 ? -5.655 23.406 -4.299 1.00 85.06 91 LEU A C 1
ATOM 715 O O . LEU A 1 91 ? -5.244 23.144 -5.432 1.00 85.06 91 LEU A O 1
ATOM 719 N N . LEU A 1 92 ? -4.909 23.259 -3.201 1.00 88.44 92 LEU A N 1
ATOM 720 C CA . LEU A 1 92 ? -3.559 22.716 -3.252 1.00 88.44 92 LEU A CA 1
ATOM 721 C C . LEU A 1 92 ? -3.561 21.284 -3.794 1.00 88.44 92 LEU A C 1
ATOM 723 O O . LEU A 1 92 ? -2.728 20.967 -4.638 1.00 88.44 92 LEU A O 1
ATOM 727 N N . GLU A 1 93 ? -4.503 20.434 -3.383 1.00 87.56 93 GLU A N 1
ATOM 728 C CA . GLU A 1 93 ? -4.621 19.060 -3.897 1.00 87.56 93 GLU A CA 1
ATOM 729 C C . GLU A 1 93 ? -4.894 19.017 -5.404 1.00 87.56 93 GLU A C 1
ATOM 731 O O . GLU A 1 93 ? -4.208 18.298 -6.135 1.00 87.56 93 GLU A O 1
ATOM 736 N N . MET A 1 94 ? -5.856 19.816 -5.877 1.00 81.38 94 MET A N 1
ATOM 737 C CA . MET A 1 94 ? -6.187 19.920 -7.301 1.00 81.38 94 MET A CA 1
ATOM 738 C C . MET A 1 94 ? -5.014 20.446 -8.129 1.00 81.38 94 MET A C 1
ATOM 740 O O . MET A 1 94 ? -4.781 19.974 -9.238 1.00 81.38 94 MET A O 1
ATOM 744 N N . HIS A 1 95 ? -4.263 21.411 -7.601 1.00 84.06 95 HIS A N 1
ATOM 745 C CA . HIS A 1 95 ? -3.098 21.942 -8.297 1.00 84.06 95 HIS A CA 1
ATOM 746 C C . HIS A 1 95 ? -1.915 20.960 -8.273 1.00 84.06 95 HIS A C 1
ATOM 748 O O . HIS A 1 95 ? -1.176 20.852 -9.250 1.00 84.06 95 HIS A O 1
ATOM 754 N N . SER A 1 96 ? -1.736 20.224 -7.174 1.00 88.62 96 SER A N 1
ATOM 755 C CA . SER A 1 96 ? -0.579 19.340 -6.974 1.00 88.62 96 SER A CA 1
ATOM 756 C C . SER A 1 96 ? -0.668 18.047 -7.780 1.00 88.62 96 SER A C 1
ATOM 758 O O . SER A 1 96 ? 0.363 17.510 -8.173 1.00 88.62 96 SER A O 1
ATOM 760 N N . ASN A 1 97 ? -1.876 17.548 -8.058 1.00 85.19 97 ASN A N 1
ATOM 761 C CA . ASN A 1 97 ? -2.052 16.331 -8.857 1.00 85.19 97 ASN A CA 1
ATOM 762 C C . ASN A 1 97 ? -1.932 16.567 -10.379 1.00 85.19 97 ASN A C 1
ATOM 764 O O . ASN A 1 97 ? -1.930 15.608 -11.147 1.00 85.19 97 ASN A O 1
ATOM 768 N N . GLY A 1 98 ? -1.833 17.830 -10.820 1.00 86.31 98 GLY A N 1
ATOM 769 C CA . GLY A 1 98 ? -1.658 18.223 -12.224 1.00 86.31 98 GLY A CA 1
ATOM 770 C C . GLY A 1 98 ? -2.883 18.029 -13.133 1.00 86.31 98 GLY A C 1
ATOM 771 O O . GLY A 1 98 ? -2.849 18.457 -14.291 1.00 86.31 98 GLY A O 1
ATOM 772 N N . GLY A 1 99 ? -3.965 17.431 -12.625 1.00 89.50 99 GLY A N 1
ATOM 773 C CA . GLY A 1 99 ? -5.246 17.254 -13.305 1.00 89.50 99 GLY A CA 1
ATOM 774 C C . GLY A 1 99 ? -5.141 16.620 -14.694 1.00 89.50 99 GLY A C 1
ATOM 775 O O . GLY A 1 99 ? -4.345 15.714 -14.944 1.00 89.50 99 GLY A O 1
ATOM 776 N N . GLU A 1 100 ? -5.947 17.130 -15.624 1.00 90.50 100 GLU A N 1
ATOM 777 C CA . GLU A 1 100 ? -6.027 16.629 -17.003 1.00 90.50 100 GLU A CA 1
ATOM 778 C C . GLU A 1 100 ? -4.690 16.707 -17.751 1.00 90.50 100 GLU A C 1
ATOM 780 O O . GLU A 1 100 ? -4.375 15.828 -18.549 1.00 90.50 100 GLU A O 1
ATOM 785 N N . LYS A 1 101 ? -3.860 17.722 -17.471 1.00 91.50 101 LYS A N 1
ATOM 786 C CA . LYS A 1 101 ? -2.549 17.864 -18.123 1.00 91.50 101 LYS A CA 1
ATOM 787 C C . LYS A 1 101 ? -1.607 16.727 -17.742 1.00 91.50 101 LYS A C 1
ATOM 789 O O . LYS A 1 101 ? -0.917 16.194 -18.605 1.00 91.50 101 LYS A O 1
ATOM 794 N N . ALA A 1 102 ? -1.589 16.339 -16.466 1.00 92.44 102 ALA A N 1
ATOM 795 C CA . ALA A 1 102 ? -0.798 15.196 -16.023 1.00 92.44 102 ALA A CA 1
ATOM 796 C C . ALA A 1 102 ? -1.289 13.898 -16.682 1.00 92.44 102 ALA A C 1
ATOM 798 O O . ALA A 1 102 ? -0.474 13.108 -17.149 1.00 92.44 102 ALA A O 1
ATOM 799 N N . GLN A 1 103 ? -2.607 13.713 -16.800 1.00 92.19 103 GLN A N 1
ATOM 800 C CA . GLN A 1 103 ? -3.186 12.548 -17.480 1.00 92.19 103 GLN A CA 1
ATOM 801 C C . GLN A 1 103 ? -2.815 12.486 -18.968 1.00 92.19 103 GLN A C 1
ATOM 803 O O . GLN A 1 103 ? -2.498 11.410 -19.468 1.00 92.19 103 GLN A O 1
ATOM 808 N N . GLN A 1 104 ? -2.800 13.626 -19.665 1.00 94.56 104 GLN A N 1
ATOM 809 C CA . GLN A 1 104 ? -2.356 13.701 -21.061 1.00 94.56 104 GLN A CA 1
ATOM 810 C C . GLN A 1 104 ? -0.890 13.285 -21.207 1.00 94.56 104 GLN A C 1
ATOM 812 O O . GLN A 1 104 ? -0.579 12.460 -22.059 1.00 94.56 104 GLN A O 1
ATOM 817 N N . ILE A 1 105 ? -0.005 13.776 -20.334 1.00 94.25 105 ILE A N 1
ATOM 818 C CA . ILE A 1 105 ? 1.414 13.387 -20.335 1.00 94.25 105 ILE A CA 1
ATOM 819 C C . ILE A 1 105 ? 1.567 11.882 -20.082 1.00 94.25 105 ILE A C 1
ATOM 821 O O . ILE A 1 105 ? 2.339 11.221 -20.772 1.00 94.25 105 ILE A O 1
ATOM 825 N N . VAL A 1 106 ? 0.817 11.321 -19.127 1.00 92.88 106 VAL A N 1
ATOM 826 C CA . VAL A 1 106 ? 0.822 9.872 -18.866 1.00 92.88 106 VAL A CA 1
ATOM 827 C C . VAL A 1 106 ? 0.388 9.094 -20.108 1.00 92.88 106 VAL A C 1
ATOM 829 O O . VAL A 1 106 ? 1.039 8.115 -20.456 1.00 92.88 106 VAL A O 1
ATOM 832 N N . ALA A 1 107 ? -0.659 9.538 -20.808 1.00 92.69 107 ALA A N 1
ATOM 833 C CA . ALA A 1 107 ? -1.120 8.894 -22.036 1.00 92.69 107 ALA A CA 1
ATOM 834 C C . ALA A 1 107 ? -0.094 9.000 -23.178 1.00 92.69 107 ALA A C 1
ATOM 836 O O . ALA A 1 107 ? 0.104 8.036 -23.913 1.00 92.69 107 ALA A O 1
ATOM 837 N N . GLU A 1 108 ? 0.587 10.139 -23.317 1.00 94.50 108 GLU A N 1
ATOM 838 C CA . GLU A 1 108 ? 1.654 10.316 -24.306 1.00 94.50 108 GLU A CA 1
ATOM 839 C C . GLU A 1 108 ? 2.860 9.412 -24.029 1.00 94.50 108 GLU A C 1
ATOM 841 O O . GLU A 1 108 ? 3.426 8.849 -24.965 1.00 94.50 108 GLU A O 1
ATOM 846 N N . ILE A 1 109 ? 3.254 9.262 -22.761 1.00 92.94 109 ILE A N 1
ATOM 847 C CA . ILE A 1 109 ? 4.335 8.354 -22.358 1.00 92.94 109 ILE A CA 1
ATOM 848 C C . ILE A 1 109 ? 3.911 6.903 -22.595 1.00 92.94 109 ILE A C 1
ATOM 850 O O . ILE A 1 109 ? 4.621 6.173 -23.278 1.00 92.94 109 ILE A O 1
ATOM 854 N N . ALA A 1 110 ? 2.722 6.513 -22.130 1.00 90.00 110 ALA A N 1
ATOM 855 C CA . ALA A 1 110 ? 2.193 5.165 -22.324 1.00 90.00 110 ALA A CA 1
ATOM 856 C C . ALA A 1 110 ? 2.006 4.808 -23.809 1.00 90.00 110 ALA A C 1
ATOM 858 O O . ALA A 1 110 ? 2.120 3.649 -24.181 1.00 90.00 110 ALA A O 1
ATOM 859 N N . GLY A 1 111 ? 1.737 5.792 -24.673 1.00 87.50 111 GLY A N 1
ATOM 860 C CA . GLY A 1 111 ? 1.676 5.594 -26.122 1.00 87.50 111 GLY A CA 1
ATOM 861 C C . GLY A 1 111 ? 3.042 5.401 -26.792 1.00 87.50 111 GLY A C 1
ATOM 862 O O . GLY A 1 111 ? 3.090 4.947 -27.933 1.00 87.50 111 GLY A O 1
ATOM 863 N N . LYS A 1 112 ? 4.140 5.762 -26.116 1.00 87.38 112 LYS A N 1
ATOM 864 C CA . LYS A 1 112 ? 5.515 5.469 -26.553 1.00 87.38 112 LYS A CA 1
ATOM 865 C C . LYS A 1 112 ? 6.030 4.147 -25.992 1.00 87.38 112 LYS A C 1
ATOM 867 O O . LYS A 1 112 ? 6.897 3.535 -26.616 1.00 87.38 112 LYS A O 1
ATOM 872 N N . ASP A 1 113 ? 5.505 3.711 -24.850 1.00 82.38 113 ASP A N 1
ATOM 873 C CA . ASP A 1 113 ? 5.748 2.365 -24.342 1.00 82.38 113 ASP A CA 1
ATOM 874 C C . ASP A 1 113 ? 5.243 1.333 -25.365 1.00 82.38 113 ASP A C 1
ATOM 876 O O . ASP A 1 113 ? 4.152 1.451 -25.925 1.00 82.38 113 ASP A O 1
ATOM 880 N N . GLY A 1 114 ? 6.071 0.328 -25.652 1.00 75.56 114 GLY A N 1
ATOM 881 C CA . GLY A 1 114 ? 5.800 -0.671 -26.691 1.00 75.56 114 GLY A CA 1
ATOM 882 C C . GLY A 1 114 ? 6.362 -0.345 -28.080 1.00 75.56 114 GLY A C 1
ATOM 883 O O . GLY A 1 114 ? 6.115 -1.108 -29.016 1.00 75.56 114 GLY A O 1
ATOM 884 N N . ASP A 1 115 ? 7.143 0.732 -28.243 1.00 84.81 115 ASP A N 1
ATOM 885 C CA . ASP A 1 115 ? 7.887 0.972 -29.486 1.00 84.81 115 ASP A CA 1
ATOM 886 C C . ASP A 1 115 ? 8.965 -0.107 -29.715 1.00 84.81 115 ASP A C 1
ATOM 888 O O . ASP A 1 115 ? 10.025 -0.140 -29.081 1.00 84.81 115 ASP A O 1
ATOM 892 N N . THR A 1 116 ? 8.716 -0.980 -30.691 1.00 87.06 116 THR A N 1
ATOM 893 C CA . THR A 1 116 ? 9.617 -2.078 -31.065 1.00 87.06 116 THR A CA 1
ATOM 894 C C . THR A 1 116 ? 10.902 -1.610 -31.748 1.00 87.06 116 THR A C 1
ATOM 896 O O . THR A 1 116 ? 11.842 -2.399 -31.890 1.00 87.06 116 THR A O 1
ATOM 899 N N . ASN A 1 117 ? 10.973 -0.349 -32.192 1.00 91.75 117 ASN A N 1
ATOM 900 C CA . ASN A 1 117 ? 12.175 0.197 -32.820 1.00 91.75 117 ASN A CA 1
ATOM 901 C C . ASN A 1 117 ? 13.342 0.239 -31.835 1.00 91.75 117 ASN A C 1
ATOM 903 O O . ASN A 1 117 ? 14.463 -0.096 -32.217 1.00 91.75 117 ASN A O 1
ATOM 907 N N . LEU A 1 118 ? 13.084 0.593 -30.570 1.00 91.19 118 LEU A N 1
ATOM 908 C CA . LEU A 1 118 ? 14.116 0.615 -29.533 1.00 91.19 118 LEU A CA 1
ATOM 909 C C . LEU A 1 118 ? 14.674 -0.787 -29.279 1.00 91.19 118 LEU A C 1
ATOM 911 O O . LEU A 1 118 ? 15.890 -0.955 -29.223 1.00 91.19 118 LEU A O 1
ATOM 915 N N . VAL A 1 119 ? 13.791 -1.786 -29.183 1.00 91.75 119 VAL A N 1
ATOM 916 C CA . VAL A 1 119 ? 14.177 -3.192 -29.004 1.00 91.75 119 VAL A CA 1
ATOM 917 C C . VAL A 1 119 ? 15.061 -3.637 -30.169 1.00 91.75 119 VAL A C 1
ATOM 919 O O . VAL A 1 119 ? 16.194 -4.063 -29.968 1.00 91.75 119 VAL A O 1
ATOM 922 N N . SER A 1 120 ? 14.589 -3.448 -31.403 1.00 93.31 120 SER A N 1
ATOM 923 C CA . SER A 1 120 ? 15.315 -3.850 -32.616 1.00 93.31 120 SER A CA 1
ATOM 924 C C . SER A 1 120 ? 16.678 -3.160 -32.730 1.00 93.31 120 SER A C 1
ATOM 926 O O . SER A 1 120 ? 17.676 -3.791 -33.085 1.00 93.31 120 SER A O 1
ATOM 928 N N . PHE A 1 121 ? 16.733 -1.869 -32.397 1.00 95.06 121 PHE A N 1
ATOM 929 C CA . PHE A 1 121 ? 17.969 -1.095 -32.362 1.00 95.06 121 PHE A CA 1
ATOM 930 C C . PHE A 1 121 ? 18.946 -1.629 -31.309 1.00 95.06 121 PHE A C 1
ATOM 932 O O . PHE A 1 121 ? 20.114 -1.839 -31.628 1.00 95.06 121 PHE A O 1
ATOM 939 N N . ALA A 1 122 ? 18.481 -1.883 -30.082 1.00 94.06 122 ALA A N 1
ATOM 940 C CA . ALA A 1 122 ? 19.318 -2.382 -28.995 1.00 94.06 122 ALA A CA 1
ATOM 941 C C . ALA A 1 122 ? 19.922 -3.757 -29.321 1.00 94.06 122 ALA A C 1
ATOM 943 O O . ALA A 1 122 ? 21.129 -3.933 -29.170 1.00 94.06 122 ALA A O 1
ATOM 944 N N . LEU A 1 123 ? 19.124 -4.694 -29.850 1.00 94.19 123 LEU A N 1
ATOM 945 C CA . LEU A 1 123 ? 19.616 -6.022 -30.243 1.00 94.19 123 LEU A CA 1
ATOM 946 C C . LEU A 1 123 ? 20.648 -5.938 -31.379 1.00 94.19 123 LEU A C 1
ATOM 948 O O . LEU A 1 123 ? 21.678 -6.610 -31.337 1.00 94.19 123 LEU A O 1
ATOM 952 N N . SER A 1 124 ? 20.407 -5.063 -32.363 1.00 96.00 124 SER A N 1
ATOM 953 C CA . SER A 1 124 ? 21.345 -4.820 -33.471 1.00 96.00 124 SER A CA 1
ATOM 954 C C . SER A 1 124 ? 22.651 -4.180 -32.989 1.00 96.00 124 SER A C 1
ATOM 956 O O . SER A 1 124 ? 23.736 -4.507 -33.473 1.00 96.00 124 SER A O 1
ATOM 958 N N . LEU A 1 125 ? 22.563 -3.265 -32.020 1.00 94.94 125 LEU A N 1
ATOM 959 C CA . LEU A 1 125 ? 23.720 -2.630 -31.397 1.00 94.94 125 LEU A CA 1
ATOM 960 C C . LEU A 1 125 ? 24.555 -3.658 -30.624 1.00 94.94 125 LEU A C 1
ATOM 962 O O . LEU A 1 125 ? 25.773 -3.700 -30.795 1.00 94.94 125 LEU A O 1
ATOM 966 N N . PHE A 1 126 ? 23.913 -4.497 -29.809 1.00 95.19 126 PHE A N 1
ATOM 967 C CA . PHE A 1 126 ? 24.582 -5.561 -29.060 1.00 95.19 126 PHE A CA 1
ATOM 968 C C . PHE A 1 126 ? 25.281 -6.559 -29.982 1.00 95.19 126 PHE A C 1
ATOM 970 O O . PHE A 1 126 ? 26.440 -6.884 -29.734 1.00 95.19 126 PHE A O 1
ATOM 977 N N . ASP A 1 127 ? 24.635 -6.959 -31.079 1.00 94.50 127 ASP A N 1
ATOM 978 C CA . ASP A 1 127 ? 25.233 -7.821 -32.104 1.00 94.50 127 ASP A CA 1
ATOM 979 C C . ASP A 1 127 ? 26.468 -7.164 -32.745 1.00 94.50 127 ASP A C 1
ATOM 981 O O . ASP A 1 127 ? 27.540 -7.759 -32.807 1.00 94.50 127 ASP A O 1
ATOM 985 N N . THR A 1 128 ? 26.372 -5.877 -33.097 1.00 94.69 128 THR A N 1
ATOM 986 C CA . THR A 1 128 ? 27.489 -5.115 -33.688 1.00 94.69 128 THR A CA 1
ATOM 987 C C . THR A 1 128 ? 28.690 -4.988 -32.741 1.00 94.69 128 THR A C 1
ATOM 989 O O . THR A 1 128 ? 29.839 -4.990 -33.182 1.00 94.69 128 THR A O 1
ATOM 992 N N . ILE A 1 129 ? 28.449 -4.857 -31.433 1.00 94.88 129 ILE A N 1
ATOM 993 C CA . ILE A 1 129 ? 29.513 -4.817 -30.415 1.00 94.88 129 ILE A CA 1
ATOM 994 C C . ILE A 1 129 ? 30.109 -6.212 -30.177 1.00 94.88 129 ILE A C 1
ATOM 996 O O . ILE A 1 129 ? 31.242 -6.304 -29.700 1.00 94.88 129 ILE A O 1
ATOM 1000 N N . GLY A 1 130 ? 29.375 -7.273 -30.517 1.00 95.25 130 GLY A N 1
ATOM 1001 C CA . GLY A 1 130 ? 29.737 -8.662 -30.261 1.00 95.25 130 GLY A CA 1
ATOM 1002 C C . GLY A 1 130 ? 29.321 -9.135 -28.871 1.00 95.25 130 GLY A C 1
ATOM 1003 O O . GLY A 1 130 ? 30.086 -9.827 -28.209 1.00 95.25 130 GLY A O 1
ATOM 1004 N N . LEU A 1 131 ? 28.159 -8.722 -28.363 1.00 95.62 131 LEU A N 1
ATOM 1005 C CA . LEU A 1 131 ? 27.595 -9.247 -27.116 1.00 95.62 131 LEU A CA 1
ATOM 1006 C C . LEU A 1 131 ? 26.710 -10.462 -27.411 1.00 95.62 131 LEU A C 1
ATOM 1008 O O . LEU A 1 131 ? 25.896 -10.438 -28.332 1.00 95.62 131 LEU A O 1
ATOM 1012 N N . ASN A 1 132 ? 26.832 -11.508 -26.595 1.00 95.50 132 ASN A N 1
ATOM 1013 C CA . ASN A 1 132 ? 25.936 -12.659 -26.668 1.00 95.50 132 ASN A CA 1
ATOM 1014 C C . ASN A 1 132 ? 24.563 -12.277 -26.102 1.00 95.50 132 ASN A C 1
ATOM 1016 O O . ASN A 1 132 ? 24.484 -11.619 -25.062 1.00 95.50 132 ASN A O 1
ATOM 1020 N N . GLN A 1 133 ? 23.498 -12.727 -26.764 1.00 95.44 133 GLN A N 1
ATOM 1021 C CA . GLN A 1 133 ? 22.109 -12.423 -26.419 1.00 95.44 133 GLN A CA 1
ATOM 1022 C C . GLN A 1 133 ? 21.333 -13.738 -26.300 1.00 95.44 133 GLN A C 1
ATOM 10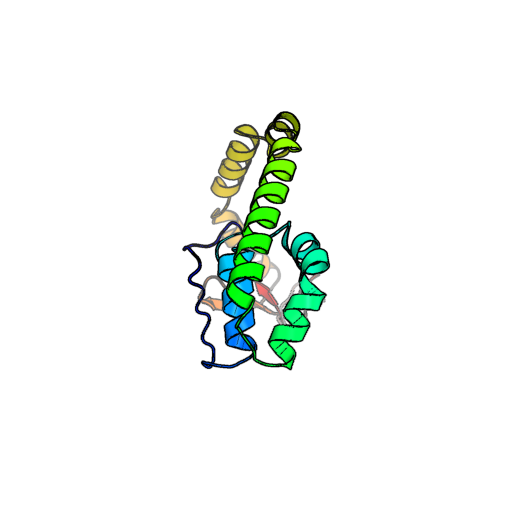24 O O . GLN A 1 133 ? 21.138 -14.433 -27.294 1.00 95.44 133 GLN A O 1
ATOM 1029 N N . ASP A 1 134 ? 20.932 -14.096 -25.083 1.00 95.50 134 ASP A N 1
ATOM 1030 C CA . ASP A 1 134 ? 20.205 -15.334 -24.787 1.00 95.50 134 ASP 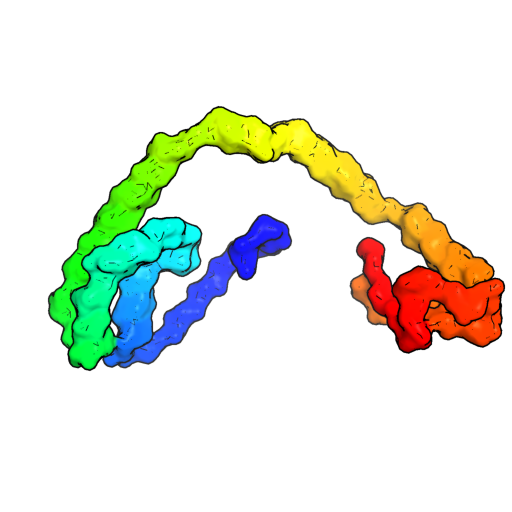A CA 1
ATOM 1031 C C . ASP A 1 134 ? 18.781 -14.999 -24.319 1.00 95.50 134 ASP A C 1
ATOM 1033 O O . ASP A 1 134 ? 18.593 -14.403 -23.255 1.00 95.50 134 ASP A O 1
ATOM 1037 N N . ASP A 1 135 ? 17.787 -15.342 -25.139 1.00 93.31 135 ASP A N 1
ATOM 1038 C CA . ASP A 1 135 ? 16.367 -15.125 -24.849 1.00 93.31 135 ASP A CA 1
ATOM 1039 C C . ASP A 1 135 ? 15.884 -16.136 -23.800 1.00 93.31 135 ASP A C 1
ATOM 1041 O O . ASP A 1 135 ? 15.879 -17.351 -24.023 1.00 93.31 135 ASP A O 1
ATOM 1045 N N . LYS A 1 136 ? 15.478 -15.629 -22.632 1.00 92.31 136 LYS A N 1
ATOM 1046 C CA . LYS A 1 136 ? 14.973 -16.447 -21.522 1.00 92.31 136 LYS A CA 1
ATOM 1047 C C . LYS A 1 136 ? 13.450 -16.580 -21.516 1.00 92.31 136 LYS A C 1
ATOM 1049 O O . LYS A 1 136 ? 12.923 -17.273 -20.646 1.00 92.31 136 LYS A O 1
ATOM 1054 N N . GLY A 1 137 ? 12.749 -15.984 -22.481 1.00 89.00 137 GLY A N 1
ATOM 1055 C CA . GLY A 1 137 ? 11.297 -15.849 -22.464 1.00 89.00 137 GLY A CA 1
ATOM 1056 C C . GLY A 1 137 ? 10.831 -14.766 -21.486 1.00 89.00 137 GLY A C 1
ATOM 1057 O O . GLY A 1 137 ? 11.636 -14.080 -20.864 1.00 89.00 137 GLY A O 1
ATOM 1058 N N . GLU A 1 138 ? 9.512 -14.581 -21.372 1.00 86.25 138 GLU A N 1
ATOM 1059 C CA . GLU A 1 138 ? 8.895 -13.573 -20.483 1.00 86.25 138 GLU A CA 1
ATOM 1060 C C . GLU A 1 138 ? 9.436 -12.138 -20.683 1.00 86.25 138 GLU A C 1
ATOM 1062 O O . GLU A 1 138 ? 9.530 -11.363 -19.736 1.00 86.25 138 GLU A O 1
ATOM 1067 N N . ASN A 1 139 ? 9.782 -11.778 -21.928 1.00 87.31 139 ASN A N 1
ATOM 1068 C CA . ASN A 1 139 ? 10.410 -10.502 -22.308 1.00 87.31 139 ASN A CA 1
ATOM 1069 C C . ASN A 1 139 ? 11.782 -10.237 -21.651 1.00 87.31 139 ASN A C 1
ATOM 1071 O O . ASN A 1 139 ? 12.226 -9.090 -21.595 1.00 87.31 139 ASN A O 1
ATOM 1075 N N . ALA A 1 140 ? 12.475 -11.282 -21.191 1.00 94.00 140 ALA A N 1
ATOM 1076 C CA . ALA A 1 140 ? 13.787 -11.182 -20.566 1.00 94.00 140 ALA A CA 1
ATOM 1077 C C . ALA A 1 140 ? 14.908 -11.701 -21.479 1.00 94.00 140 ALA A C 1
ATOM 1079 O O . ALA A 1 140 ? 14.839 -12.800 -22.029 1.00 94.00 140 ALA A O 1
ATOM 1080 N N . ILE A 1 141 ? 15.993 -10.932 -21.572 1.00 95.00 141 ILE A N 1
ATOM 1081 C CA . ILE A 1 141 ? 17.189 -11.286 -22.346 1.00 95.00 141 ILE A CA 1
ATOM 1082 C C . ILE A 1 141 ? 18.398 -11.246 -21.426 1.00 95.00 141 ILE A C 1
ATOM 1084 O O . ILE A 1 141 ? 18.603 -10.275 -20.699 1.00 95.00 141 ILE A O 1
ATOM 1088 N N . VAL A 1 142 ? 19.220 -12.288 -21.468 1.00 96.38 142 VAL A N 1
ATOM 1089 C CA . VAL A 1 142 ? 20.517 -12.304 -20.793 1.00 96.38 142 VAL A CA 1
ATOM 1090 C C . VAL A 1 142 ? 21.581 -11.861 -21.784 1.00 96.38 142 VAL A C 1
ATOM 1092 O O . VAL A 1 142 ? 21.848 -12.536 -22.778 1.00 96.38 142 VAL A O 1
ATOM 1095 N N . VAL A 1 143 ? 22.193 -10.714 -21.502 1.00 96.56 143 VAL A N 1
ATOM 1096 C CA . VAL A 1 143 ? 23.306 -10.170 -22.280 1.00 96.56 143 VAL A CA 1
ATOM 1097 C C . VAL A 1 143 ? 24.606 -10.537 -21.581 1.00 96.56 143 VAL A C 1
ATOM 1099 O O . VAL A 1 143 ? 24.755 -10.286 -20.386 1.00 96.56 143 VAL A O 1
ATOM 1102 N N . THR A 1 144 ? 25.556 -11.130 -22.305 1.00 96.56 144 THR A N 1
ATOM 1103 C CA . THR A 1 144 ? 26.869 -11.519 -21.760 1.00 96.56 144 THR A CA 1
ATOM 1104 C C . THR A 1 144 ? 28.011 -11.074 -22.674 1.00 96.56 144 THR A C 1
ATOM 1106 O O . THR A 1 144 ? 27.843 -11.035 -23.898 1.00 96.56 144 THR A O 1
ATOM 1109 N N . PRO A 1 145 ? 29.188 -10.741 -22.111 1.00 95.44 145 PRO A N 1
ATOM 1110 C CA . PRO A 1 145 ? 30.395 -10.535 -22.901 1.00 95.44 145 PRO A CA 1
ATOM 1111 C C . PRO A 1 145 ? 30.733 -11.752 -23.772 1.00 95.44 145 PRO A C 1
ATOM 1113 O O . PRO A 1 145 ? 30.460 -12.892 -23.392 1.00 95.44 145 PRO A O 1
ATOM 1116 N N . SER A 1 146 ? 31.368 -11.520 -24.919 1.00 92.69 146 SER A N 1
ATOM 1117 C CA . SER A 1 146 ? 31.859 -12.584 -25.799 1.00 92.69 146 SER A CA 1
ATOM 1118 C C . SER A 1 146 ? 33.351 -12.424 -26.100 1.00 92.69 146 SER A C 1
ATOM 1120 O O . SER A 1 146 ? 33.940 -11.362 -25.897 1.00 92.69 146 SER A O 1
ATOM 1122 N N . GLU A 1 147 ? 33.961 -13.479 -26.640 1.00 88.94 147 GLU A N 1
ATOM 1123 C CA . GLU A 1 147 ? 35.362 -13.464 -27.077 1.00 88.94 147 GLU A CA 1
ATOM 1124 C C . GLU A 1 147 ? 35.623 -12.535 -28.275 1.00 88.94 147 GLU A C 1
ATOM 1126 O O . GLU A 1 147 ? 36.761 -12.123 -28.488 1.00 88.94 147 GLU A O 1
ATOM 1131 N N . HIS A 1 148 ? 34.591 -12.199 -29.057 1.00 90.06 148 HIS A N 1
ATOM 1132 C CA . HIS A 1 148 ? 34.704 -11.381 -30.269 1.00 90.06 148 HIS A CA 1
ATOM 1133 C C . HIS A 1 148 ? 34.241 -9.932 -30.057 1.00 90.06 148 HIS A C 1
ATOM 1135 O O . HIS A 1 148 ? 34.010 -9.210 -31.027 1.00 90.06 148 HIS A O 1
ATOM 1141 N N . MET A 1 149 ? 34.106 -9.497 -28.799 1.00 93.81 149 MET A N 1
ATOM 1142 C CA . MET A 1 149 ? 33.731 -8.123 -28.483 1.00 93.81 149 MET A CA 1
ATOM 1143 C C . MET A 1 149 ? 34.702 -7.098 -29.077 1.00 93.81 149 MET A C 1
ATOM 1145 O O . MET A 1 149 ? 35.922 -7.223 -28.979 1.00 93.81 149 MET A O 1
ATOM 1149 N N . MET A 1 150 ? 34.141 -6.012 -29.605 1.00 90.06 150 MET A N 1
ATOM 1150 C CA . MET A 1 150 ? 34.891 -4.894 -30.189 1.00 90.06 150 MET A CA 1
ATOM 1151 C C . MET A 1 150 ? 35.651 -4.050 -29.151 1.00 90.06 150 MET A C 1
ATOM 1153 O O . MET A 1 150 ? 36.535 -3.271 -29.512 1.00 90.06 150 MET A O 1
ATOM 1157 N N . VAL A 1 151 ? 35.299 -4.166 -27.865 1.00 89.88 151 VAL A N 1
ATOM 1158 C CA . VAL A 1 151 ? 35.868 -3.379 -26.762 1.00 89.88 151 VAL A CA 1
ATOM 1159 C C . VAL A 1 151 ? 36.296 -4.276 -25.594 1.00 89.88 151 VAL A C 1
ATOM 1161 O O . VAL A 1 151 ? 35.643 -5.286 -25.345 1.00 89.88 151 VAL A O 1
ATOM 1164 N N . PRO A 1 152 ? 37.343 -3.906 -24.825 1.00 87.62 152 PRO A N 1
ATOM 1165 C CA . PRO A 1 152 ? 37.817 -4.709 -23.689 1.00 87.62 152 PRO A CA 1
ATOM 1166 C C . PRO A 1 152 ? 36.801 -4.848 -22.548 1.00 87.62 152 PRO A C 1
ATOM 1168 O O . PRO A 1 152 ? 36.868 -5.788 -21.761 1.00 87.62 152 PRO A O 1
ATOM 1171 N N . SER A 1 153 ? 35.893 -3.881 -22.423 1.00 89.62 153 SER A N 1
ATOM 1172 C CA . SER A 1 153 ? 34.801 -3.886 -21.456 1.00 89.62 153 SER A CA 1
ATOM 1173 C C . SER A 1 153 ? 33.644 -3.034 -21.969 1.00 89.62 153 SER A C 1
ATOM 1175 O O . SER A 1 153 ? 33.850 -2.071 -22.712 1.00 89.62 153 SER A O 1
ATOM 1177 N N . TYR A 1 154 ? 32.423 -3.386 -21.565 1.00 91.44 154 TYR A N 1
ATOM 1178 C CA . TYR A 1 154 ? 31.222 -2.631 -21.902 1.00 91.44 154 TYR A CA 1
ATOM 1179 C C . TYR A 1 154 ? 30.659 -1.952 -20.644 1.00 91.44 154 TYR A C 1
ATOM 1181 O O . TYR A 1 154 ? 30.357 -2.648 -19.670 1.00 91.44 154 TYR A O 1
ATOM 1189 N N . PRO A 1 155 ? 30.543 -0.610 -20.607 1.00 92.88 155 PRO A N 1
ATOM 1190 C CA . PRO A 1 155 ? 30.052 0.095 -19.428 1.00 92.88 155 PRO A CA 1
ATOM 1191 C C . PRO A 1 155 ? 28.677 -0.406 -18.979 1.00 92.88 155 PRO A C 1
ATOM 1193 O O . PRO A 1 155 ? 27.746 -0.488 -19.774 1.00 92.88 155 PRO A O 1
ATOM 1196 N N . GLY A 1 156 ? 28.551 -0.725 -17.691 1.00 91.00 156 GLY A N 1
ATOM 1197 C CA . GLY A 1 156 ? 27.298 -1.208 -17.106 1.00 91.00 156 GLY A CA 1
ATOM 1198 C C . GLY A 1 156 ? 27.003 -2.695 -17.326 1.00 91.00 156 GLY A C 1
ATOM 1199 O O . GLY A 1 156 ? 26.027 -3.173 -16.759 1.00 91.00 156 GLY A O 1
ATOM 1200 N N . LEU A 1 157 ? 27.837 -3.433 -18.073 1.00 94.50 157 LEU A N 1
ATOM 1201 C CA . LEU A 1 157 ? 27.709 -4.884 -18.231 1.00 94.50 157 LEU A CA 1
ATOM 1202 C C . LEU A 1 157 ? 28.732 -5.622 -17.343 1.00 94.50 157 LEU A C 1
ATOM 1204 O O . LEU A 1 157 ? 29.938 -5.517 -17.588 1.00 94.50 157 LEU A O 1
ATOM 1208 N N . PRO A 1 158 ? 28.286 -6.372 -16.319 1.00 93.94 158 PRO A N 1
ATOM 1209 C CA . PRO A 1 158 ? 29.151 -7.248 -15.533 1.00 93.94 158 PRO A CA 1
ATOM 1210 C C . PRO A 1 158 ? 29.752 -8.381 -16.374 1.00 93.94 158 PRO A C 1
ATOM 1212 O O . PRO A 1 158 ? 29.190 -8.785 -17.391 1.00 93.94 158 PRO A O 1
ATOM 1215 N N . TYR A 1 159 ? 30.869 -8.956 -15.914 1.00 88.31 159 TYR A N 1
ATOM 1216 C CA . TYR A 1 159 ? 31.505 -10.094 -16.594 1.00 88.31 159 TYR A CA 1
ATOM 1217 C C . TYR A 1 159 ? 30.600 -11.338 -16.648 1.00 88.31 159 TYR A C 1
ATOM 1219 O O . TYR A 1 159 ? 30.612 -12.074 -17.627 1.00 88.31 159 TYR A O 1
ATOM 1227 N N . GLU A 1 160 ? 29.780 -11.540 -15.615 1.00 93.38 160 GLU A N 1
ATOM 1228 C CA . GLU A 1 160 ? 28.773 -12.609 -15.543 1.00 93.38 160 GLU A CA 1
ATOM 1229 C C . GLU A 1 160 ? 27.528 -12.352 -16.412 1.00 93.38 160 GLU A C 1
ATOM 1231 O O . GLU A 1 160 ? 26.671 -13.224 -16.535 1.00 93.38 160 GLU A O 1
ATOM 1236 N N . GLY A 1 161 ? 27.445 -11.178 -17.048 1.00 94.12 161 GLY A N 1
ATOM 1237 C CA . GLY A 1 161 ? 26.288 -10.724 -17.807 1.00 94.12 161 GLY A CA 1
ATOM 1238 C C . GLY A 1 161 ? 25.232 -10.019 -16.963 1.00 94.12 161 GLY A C 1
ATOM 1239 O O . GLY A 1 161 ? 25.394 -9.798 -15.764 1.00 94.12 161 GLY A O 1
ATOM 1240 N N . ALA A 1 162 ? 24.146 -9.626 -17.621 1.00 95.88 162 ALA A N 1
ATOM 1241 C CA . ALA A 1 162 ? 22.992 -9.001 -16.991 1.00 95.88 162 ALA A CA 1
ATOM 1242 C C . ALA A 1 162 ? 21.700 -9.417 -17.696 1.00 95.88 162 ALA A C 1
ATOM 1244 O O . ALA A 1 162 ? 21.663 -9.555 -18.919 1.00 95.88 162 ALA A O 1
ATOM 1245 N N . THR A 1 163 ? 20.632 -9.567 -16.916 1.00 95.62 163 THR A N 1
ATOM 1246 C CA . THR A 1 163 ? 19.278 -9.736 -17.445 1.00 95.62 163 THR A CA 1
ATOM 1247 C C . THR A 1 163 ? 18.655 -8.367 -17.683 1.00 95.62 163 THR A C 1
ATOM 1249 O O . THR A 1 163 ? 18.653 -7.524 -16.785 1.00 95.62 163 THR A O 1
ATOM 1252 N N . ILE A 1 164 ? 18.106 -8.157 -18.875 1.00 94.38 164 ILE A N 1
ATOM 1253 C CA . ILE A 1 164 ? 17.393 -6.939 -19.264 1.00 94.38 164 ILE A CA 1
ATOM 1254 C C . ILE A 1 164 ? 15.957 -7.266 -19.690 1.00 94.38 164 ILE A C 1
ATOM 1256 O O . ILE A 1 164 ? 15.684 -8.372 -20.154 1.00 94.38 164 ILE A O 1
ATOM 1260 N N . THR A 1 165 ? 15.060 -6.290 -19.547 1.00 93.75 165 THR A N 1
ATOM 1261 C CA . THR A 1 165 ? 13.687 -6.290 -20.082 1.00 93.75 165 THR A CA 1
ATOM 1262 C C . THR A 1 165 ? 13.408 -4.920 -20.692 1.00 93.75 165 THR A C 1
ATOM 1264 O O . THR A 1 165 ? 13.985 -3.925 -20.241 1.00 93.75 165 THR A O 1
ATOM 1267 N N . PHE A 1 166 ? 12.552 -4.885 -21.710 1.00 89.31 166 PHE A N 1
ATOM 1268 C CA . PHE A 1 166 ? 12.073 -3.660 -22.355 1.00 89.31 166 PHE A CA 1
ATOM 1269 C C . PHE A 1 166 ? 10.675 -3.294 -21.866 1.00 89.31 166 PHE A C 1
ATOM 1271 O O . PHE A 1 166 ? 9.940 -4.227 -21.462 1.00 89.31 166 PHE A O 1
#